Protein AF-A0A1V5IAI3-F1 (afdb_monomer_lite)

Structure (mmCIF, N/CA/C/O backbone):
data_AF-A0A1V5IAI3-F1
#
_entry.id   AF-A0A1V5IAI3-F1
#
loop_
_atom_site.group_PDB
_atom_site.id
_atom_site.type_symbol
_atom_site.label_atom_id
_atom_site.label_alt_id
_atom_site.label_comp_id
_atom_site.label_asym_id
_atom_site.label_entity_id
_atom_site.label_seq_id
_atom_site.pdbx_PDB_ins_code
_atom_site.Cartn_x
_atom_site.Cartn_y
_atom_site.Cartn_z
_atom_site.occupancy
_atom_site.B_iso_or_equiv
_atom_site.auth_seq_id
_atom_site.auth_c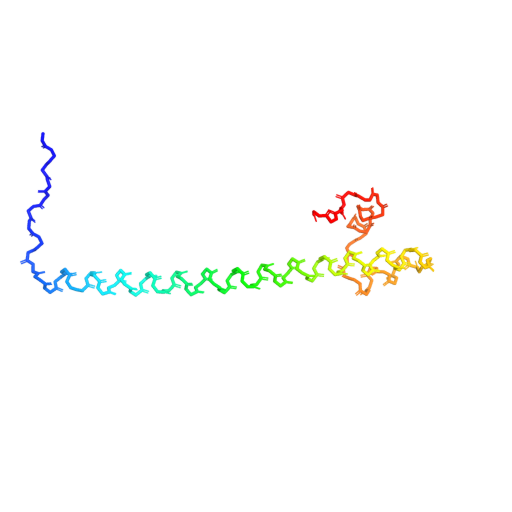omp_id
_atom_site.auth_asym_id
_atom_site.auth_atom_id
_atom_site.pdbx_PDB_model_num
ATOM 1 N N . MET A 1 1 ? 9.674 19.990 -49.135 1.00 38.25 1 MET A N 1
ATOM 2 C CA . MET A 1 1 ? 10.141 18.593 -49.081 1.00 38.25 1 MET A CA 1
ATOM 3 C C . MET A 1 1 ? 11.146 18.506 -47.956 1.00 38.25 1 MET A C 1
ATOM 5 O O . MET A 1 1 ? 12.175 19.164 -48.052 1.00 38.25 1 MET A O 1
ATOM 9 N N . ASP A 1 2 ? 10.820 17.768 -46.899 1.00 45.28 2 ASP A N 1
ATOM 10 C CA . ASP A 1 2 ? 11.758 17.471 -45.820 1.00 45.28 2 ASP A CA 1
ATOM 11 C C . ASP A 1 2 ? 12.922 16.656 -46.380 1.00 45.28 2 ASP A C 1
ATOM 13 O O . ASP A 1 2 ? 12.740 15.576 -46.949 1.00 45.28 2 ASP A O 1
ATOM 17 N N . VAL A 1 3 ? 14.119 17.228 -46.284 1.00 49.31 3 VAL A N 1
ATOM 18 C CA . VAL A 1 3 ? 15.364 16.562 -46.648 1.00 49.31 3 VAL A CA 1
ATOM 19 C C . VAL A 1 3 ? 15.638 15.556 -45.540 1.00 49.31 3 VAL A C 1
ATOM 21 O O . VAL A 1 3 ? 16.239 15.887 -44.523 1.00 49.31 3 VAL A O 1
ATOM 24 N N . PHE A 1 4 ? 15.139 14.334 -45.714 1.00 48.41 4 PHE A N 1
ATOM 25 C CA . PHE A 1 4 ? 15.645 13.193 -44.964 1.00 48.41 4 PHE A CA 1
ATOM 26 C C . PHE A 1 4 ? 17.156 13.123 -45.228 1.00 48.41 4 PHE A C 1
ATOM 28 O O . PHE A 1 4 ? 17.538 12.983 -46.395 1.00 48.41 4 PHE A O 1
ATOM 35 N N . PRO A 1 5 ? 18.016 13.288 -44.204 1.00 55.31 5 PRO A N 1
ATOM 36 C CA . PRO A 1 5 ? 19.450 13.257 -44.415 1.00 55.31 5 PRO A CA 1
ATOM 37 C C . PRO A 1 5 ? 19.860 11.902 -44.987 1.00 55.31 5 PRO A C 1
ATOM 39 O O . PRO A 1 5 ? 19.328 10.849 -44.626 1.00 55.31 5 PRO A O 1
ATOM 42 N N . GLU A 1 6 ? 20.763 11.994 -45.956 1.00 57.44 6 GLU A N 1
ATOM 43 C CA . GLU A 1 6 ? 21.251 10.912 -46.791 1.00 57.44 6 GLU A CA 1
ATOM 44 C C . GLU A 1 6 ? 21.702 9.700 -45.972 1.00 57.44 6 GLU A C 1
ATOM 46 O O . GLU A 1 6 ? 22.343 9.840 -44.937 1.00 57.44 6 GLU A O 1
ATOM 51 N N . LYS A 1 7 ? 21.345 8.519 -46.498 1.00 56.56 7 LYS A N 1
ATOM 52 C CA . LYS A 1 7 ? 21.968 7.199 -46.323 1.00 56.56 7 LYS A CA 1
ATOM 53 C C . LYS A 1 7 ? 22.816 7.053 -45.057 1.00 56.56 7 LYS A C 1
ATOM 55 O O . LYS A 1 7 ? 23.935 7.549 -45.012 1.00 56.56 7 LYS A O 1
ATOM 60 N N . PHE A 1 8 ? 22.333 6.256 -44.102 1.00 54.22 8 PHE A N 1
ATOM 61 C CA . PHE A 1 8 ? 23.182 5.695 -43.051 1.00 54.22 8 PHE A CA 1
ATOM 62 C C . PHE A 1 8 ? 24.472 5.154 -43.685 1.00 54.22 8 PHE A C 1
ATOM 64 O O . PHE A 1 8 ? 24.430 4.193 -44.456 1.00 54.22 8 PHE A O 1
ATOM 71 N N . SER A 1 9 ? 25.574 5.866 -43.447 1.00 60.84 9 SER A N 1
ATOM 72 C CA . SER A 1 9 ? 26.791 5.790 -44.259 1.00 60.84 9 SER A CA 1
ATOM 73 C C . SER A 1 9 ? 27.488 4.441 -44.120 1.00 60.84 9 SER A C 1
ATOM 75 O O . SER A 1 9 ? 28.092 3.971 -45.077 1.00 60.84 9 SER A O 1
ATOM 77 N N . ASP A 1 10 ? 27.322 3.772 -42.978 1.00 68.44 10 ASP A N 1
ATOM 78 C CA . ASP A 1 10 ? 27.962 2.498 -42.692 1.00 68.44 10 ASP A CA 1
ATOM 79 C C . ASP A 1 10 ? 26.954 1.498 -42.125 1.00 68.44 10 ASP A C 1
ATOM 81 O O . ASP A 1 10 ? 26.321 1.718 -41.090 1.00 68.44 10 ASP A O 1
ATOM 85 N N . ARG A 1 11 ? 26.822 0.346 -42.792 1.00 74.69 11 ARG A N 1
ATOM 86 C CA . ARG A 1 11 ? 25.974 -0.774 -42.345 1.00 74.69 11 ARG A CA 1
ATOM 87 C C . ARG A 1 11 ? 26.284 -1.183 -40.899 1.00 74.69 11 ARG A C 1
ATOM 89 O O . ARG A 1 11 ? 25.379 -1.535 -40.154 1.00 74.69 11 ARG A O 1
ATOM 96 N N . GLU A 1 12 ? 27.545 -1.057 -40.491 1.00 77.25 12 GLU A N 1
ATOM 97 C CA . GLU A 1 12 ? 27.999 -1.321 -39.125 1.00 77.25 12 GLU A CA 1
ATOM 98 C C . GLU A 1 12 ? 27.471 -0.310 -38.093 1.00 77.25 12 GLU A C 1
ATOM 100 O O . GLU A 1 12 ? 27.272 -0.660 -36.932 1.00 77.25 12 GLU A O 1
ATOM 105 N N . GLU A 1 13 ? 27.238 0.951 -38.465 1.00 79.50 13 GLU A N 1
ATOM 106 C CA . GLU A 1 13 ? 26.612 1.937 -37.571 1.00 79.50 13 GLU A CA 1
ATOM 107 C C . GLU A 1 13 ? 25.125 1.648 -37.375 1.00 79.50 13 GLU A C 1
ATOM 109 O O . GLU A 1 13 ? 24.633 1.704 -36.246 1.00 79.50 13 GLU A O 1
ATOM 114 N N . VAL A 1 14 ? 24.432 1.255 -38.447 1.00 82.31 14 VAL A N 1
ATOM 115 C CA . VAL A 1 14 ? 23.027 0.828 -38.381 1.00 82.31 14 VAL A CA 1
ATOM 116 C C . VAL A 1 14 ? 22.880 -0.419 -37.517 1.00 82.31 14 VAL A C 1
ATOM 118 O O . VAL A 1 14 ? 22.033 -0.436 -36.627 1.00 82.31 14 VAL A O 1
ATOM 121 N N . ASP A 1 15 ? 23.726 -1.430 -37.721 1.00 87.69 15 ASP A N 1
ATOM 122 C CA . ASP A 1 15 ? 23.682 -2.678 -36.950 1.00 87.69 15 ASP A CA 1
ATOM 123 C C . ASP A 1 15 ? 24.004 -2.440 -35.464 1.00 87.69 15 ASP A C 1
ATOM 125 O O . ASP A 1 15 ? 23.352 -3.010 -34.581 1.00 87.69 15 ASP A O 1
ATOM 129 N N . ARG A 1 16 ? 24.957 -1.546 -35.156 1.00 86.44 16 ARG A N 1
ATOM 130 C CA . ARG A 1 16 ? 25.256 -1.135 -33.772 1.00 86.44 16 ARG A CA 1
ATOM 131 C C . ARG A 1 16 ? 24.076 -0.424 -33.123 1.00 86.44 16 ARG A C 1
ATOM 133 O O . ARG A 1 16 ? 23.733 -0.737 -31.982 1.00 86.44 16 ARG A O 1
ATOM 140 N N . MET A 1 17 ? 23.439 0.499 -33.840 1.00 88.94 17 MET A N 1
ATOM 141 C CA . MET A 1 17 ? 22.275 1.215 -33.326 1.00 88.94 17 MET A CA 1
ATOM 142 C C . MET A 1 17 ? 21.073 0.282 -33.142 1.00 88.94 17 MET A C 1
ATOM 144 O O . MET A 1 17 ? 20.407 0.349 -32.111 1.00 88.94 17 MET A O 1
ATOM 148 N N . LEU A 1 18 ? 20.835 -0.637 -34.079 1.00 90.56 18 LEU A N 1
ATOM 149 C CA . LEU A 1 18 ? 19.775 -1.637 -33.968 1.00 90.56 18 LEU A CA 1
ATOM 150 C C . LEU A 1 18 ? 19.993 -2.539 -32.749 1.00 90.56 18 LEU A C 1
ATOM 152 O O . LEU A 1 18 ? 19.083 -2.711 -31.944 1.00 90.56 18 LEU A O 1
ATOM 156 N N . THR A 1 19 ? 21.218 -3.032 -32.556 1.00 91.56 19 THR A N 1
ATOM 157 C CA . THR A 1 19 ? 21.587 -3.845 -31.385 1.00 91.56 19 THR A CA 1
ATOM 158 C C . THR A 1 19 ? 21.358 -3.088 -30.075 1.00 91.56 19 THR A C 1
ATOM 160 O O . THR A 1 19 ? 20.858 -3.654 -29.099 1.00 91.56 19 THR A O 1
ATOM 163 N N . TYR A 1 20 ? 21.709 -1.800 -30.039 1.00 92.25 20 TYR A N 1
ATOM 164 C CA . TYR A 1 20 ? 21.465 -0.952 -28.875 1.00 92.25 20 TYR A CA 1
ATOM 165 C C . TYR A 1 20 ? 19.964 -0.810 -28.589 1.00 92.25 20 TYR A C 1
ATOM 167 O O . TYR A 1 20 ? 19.535 -1.055 -27.464 1.00 92.25 20 TYR A O 1
ATOM 175 N N . ILE A 1 21 ? 19.152 -0.515 -29.608 1.00 93.25 21 ILE A N 1
ATOM 176 C CA . ILE A 1 21 ? 17.694 -0.394 -29.474 1.00 93.25 21 ILE A CA 1
ATOM 177 C C . ILE A 1 21 ? 17.070 -1.717 -29.008 1.00 93.25 21 ILE A C 1
ATOM 179 O O . ILE A 1 21 ? 16.244 -1.723 -28.098 1.00 93.25 21 ILE A O 1
ATOM 183 N N . GLU A 1 22 ? 17.482 -2.854 -29.571 1.00 93.31 22 GLU A N 1
ATOM 184 C CA . GLU A 1 22 ? 17.003 -4.172 -29.141 1.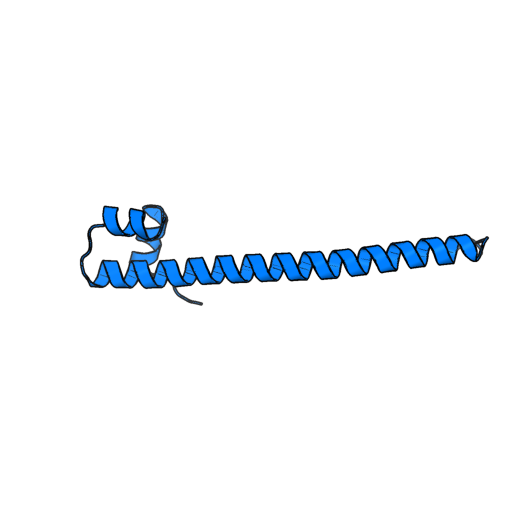00 93.31 22 GLU A CA 1
ATOM 185 C C . GLU A 1 22 ? 17.326 -4.455 -27.670 1.00 93.31 22 GLU A C 1
ATOM 187 O O . GLU A 1 22 ? 16.491 -5.002 -26.940 1.00 93.31 22 GLU A O 1
ATOM 192 N N . LYS A 1 23 ? 18.526 -4.070 -27.221 1.00 92.94 23 LYS A N 1
ATOM 193 C CA . LYS A 1 23 ? 18.937 -4.192 -25.821 1.00 92.94 23 LYS A CA 1
ATOM 194 C C . LYS A 1 23 ? 18.081 -3.311 -24.912 1.00 92.94 23 LYS A C 1
ATOM 196 O O . LYS A 1 23 ? 17.599 -3.805 -23.893 1.00 92.94 23 LYS A O 1
ATOM 201 N N . GLU A 1 24 ? 17.847 -2.056 -25.290 1.00 94.06 24 GLU A N 1
ATOM 202 C CA . GLU A 1 24 ? 17.009 -1.130 -24.520 1.00 94.06 24 GLU A CA 1
ATOM 203 C C . GLU A 1 24 ? 15.556 -1.616 -24.435 1.00 94.06 24 GLU A C 1
ATOM 205 O O . GLU A 1 24 ? 14.980 -1.638 -23.351 1.00 94.06 24 GLU A O 1
ATOM 210 N N . ILE A 1 25 ? 14.979 -2.122 -25.532 1.00 94.00 25 ILE A N 1
ATOM 211 C CA . ILE A 1 25 ? 13.623 -2.699 -25.530 1.00 94.00 25 ILE A CA 1
ATOM 212 C C . ILE A 1 25 ? 13.533 -3.902 -24.586 1.00 94.00 25 ILE A C 1
ATOM 214 O O . ILE A 1 25 ? 12.540 -4.060 -23.874 1.00 94.00 25 ILE A O 1
ATOM 218 N N . ARG A 1 26 ? 14.546 -4.779 -24.574 1.00 92.69 26 ARG A N 1
ATOM 219 C CA . ARG A 1 26 ? 14.580 -5.916 -23.639 1.00 92.69 26 ARG A CA 1
ATOM 220 C C . ARG A 1 26 ? 14.667 -5.446 -22.191 1.00 92.69 26 ARG A C 1
ATOM 222 O O . ARG A 1 26 ? 13.977 -6.021 -21.349 1.00 92.69 26 ARG A O 1
ATOM 229 N N . ARG A 1 27 ? 15.472 -4.415 -21.913 1.00 92.38 27 ARG A N 1
ATOM 230 C CA . ARG A 1 27 ? 15.587 -3.827 -20.574 1.00 92.38 27 ARG A CA 1
ATOM 231 C C . ARG A 1 27 ? 14.242 -3.273 -20.107 1.00 92.38 27 ARG A C 1
ATOM 233 O O . ARG A 1 27 ? 13.725 -3.764 -19.113 1.00 92.38 27 ARG A O 1
ATOM 240 N N . LEU A 1 28 ? 13.617 -2.401 -20.899 1.00 89.44 28 LEU A N 1
ATOM 241 C CA . LEU A 1 28 ? 12.314 -1.800 -20.585 1.00 89.44 28 LEU A CA 1
ATOM 242 C C . LEU A 1 28 ? 11.211 -2.847 -20.367 1.00 89.44 28 LEU A C 1
ATOM 244 O O . LEU A 1 28 ? 10.393 -2.721 -19.463 1.00 89.44 28 LEU A O 1
ATOM 248 N N . LYS A 1 29 ? 11.194 -3.927 -21.161 1.00 90.06 29 LYS A N 1
ATOM 249 C CA . LYS A 1 29 ? 10.251 -5.042 -20.951 1.00 90.06 29 LYS A CA 1
ATOM 250 C C . LYS A 1 29 ? 10.482 -5.787 -19.639 1.00 90.06 29 LYS A C 1
ATOM 252 O O . LYS A 1 29 ? 9.541 -6.367 -19.103 1.00 90.06 29 LYS A O 1
ATOM 257 N N . THR A 1 30 ? 11.728 -5.850 -19.183 1.00 89.62 30 THR A N 1
ATOM 258 C CA . THR A 1 30 ? 12.094 -6.526 -17.936 1.00 89.62 30 THR A CA 1
ATOM 259 C C . THR A 1 30 ? 11.718 -5.645 -16.753 1.00 89.62 30 THR A C 1
ATOM 261 O O . THR A 1 30 ? 10.975 -6.110 -15.896 1.00 89.62 30 THR A O 1
ATOM 264 N N . GLU A 1 31 ? 12.118 -4.372 -16.793 1.00 88.25 31 GLU A N 1
ATOM 265 C CA . GLU A 1 31 ? 11.777 -3.340 -15.805 1.00 88.25 31 GLU A CA 1
ATOM 266 C C . GLU A 1 31 ? 10.256 -3.248 -15.621 1.00 88.25 31 GLU A C 1
ATOM 268 O O . GLU A 1 31 ? 9.760 -3.524 -14.534 1.00 88.25 31 GLU A O 1
ATOM 273 N N . GLY A 1 32 ? 9.481 -3.055 -16.696 1.00 85.44 32 GLY A N 1
ATOM 274 C CA . GLY A 1 32 ? 8.019 -2.960 -16.584 1.00 85.44 32 GLY A CA 1
ATOM 275 C C . GLY A 1 32 ? 7.336 -4.239 -16.073 1.00 85.44 32 GLY A C 1
ATOM 276 O O . GLY A 1 32 ? 6.252 -4.194 -15.496 1.00 85.44 32 GLY A O 1
ATOM 277 N N . ARG A 1 33 ? 7.958 -5.414 -16.250 1.00 86.81 33 ARG A N 1
ATOM 278 C CA . ARG A 1 33 ? 7.450 -6.679 -15.690 1.00 86.81 33 ARG A CA 1
ATOM 279 C C . ARG A 1 33 ? 7.807 -6.835 -14.208 1.00 86.81 33 ARG A C 1
ATOM 281 O O . ARG A 1 33 ? 7.133 -7.590 -13.504 1.00 86.81 33 ARG A O 1
ATOM 288 N N . GLU A 1 34 ? 8.899 -6.238 -13.755 1.00 86.50 34 GLU A N 1
ATOM 289 C CA . GLU A 1 34 ? 9.285 -6.211 -12.344 1.00 86.50 34 GLU A CA 1
ATOM 290 C C . GLU A 1 34 ? 8.435 -5.195 -11.585 1.00 86.50 34 GLU A C 1
ATOM 292 O O . GLU A 1 34 ? 7.767 -5.605 -10.637 1.00 86.50 34 GLU A O 1
ATOM 297 N N . GLU A 1 35 ? 8.332 -3.965 -12.092 1.00 83.81 35 GLU A N 1
ATOM 298 C CA . GLU A 1 35 ? 7.470 -2.903 -11.553 1.00 83.81 35 GLU A CA 1
ATOM 299 C C . GLU A 1 35 ? 6.022 -3.385 -11.419 1.00 83.81 35 GLU A C 1
ATOM 301 O O . GLU A 1 35 ? 5.477 -3.416 -10.321 1.00 83.81 35 GLU A O 1
ATOM 306 N N . GLY A 1 36 ? 5.422 -3.924 -12.489 1.00 85.75 36 GLY A N 1
ATOM 307 C CA . GLY A 1 36 ? 4.041 -4.416 -12.423 1.00 85.75 36 GLY A CA 1
ATOM 308 C C . GLY A 1 36 ? 3.828 -5.590 -11.453 1.00 85.75 36 GLY A C 1
ATOM 309 O O . GLY A 1 36 ? 2.716 -5.816 -10.974 1.00 85.75 36 GLY A O 1
ATOM 310 N N . ARG A 1 37 ? 4.875 -6.366 -11.134 1.00 85.06 37 ARG A N 1
ATOM 311 C CA . ARG A 1 37 ? 4.790 -7.399 -10.085 1.00 85.06 37 ARG A CA 1
ATOM 312 C C . ARG A 1 37 ? 4.925 -6.820 -8.687 1.00 85.06 37 ARG A C 1
ATOM 314 O O . ARG A 1 37 ? 4.364 -7.402 -7.764 1.00 85.06 37 ARG A O 1
ATOM 321 N N . GLU A 1 38 ? 5.728 -5.781 -8.515 1.00 88.75 38 GLU A N 1
ATOM 322 C CA . GLU A 1 38 ? 5.886 -5.080 -7.246 1.00 88.75 38 GLU A CA 1
ATOM 323 C C . GLU A 1 38 ? 4.602 -4.328 -6.900 1.00 88.75 38 GLU A C 1
ATOM 325 O O . GLU A 1 38 ? 3.996 -4.648 -5.880 1.00 88.75 38 GLU A O 1
ATOM 330 N N . GLU A 1 39 ? 4.088 -3.507 -7.819 1.00 87.69 39 GLU A N 1
ATOM 331 C CA . GLU A 1 39 ? 2.803 -2.810 -7.678 1.00 87.69 39 GLU A CA 1
ATOM 332 C C . GLU A 1 39 ? 1.661 -3.784 -7.354 1.00 87.69 39 GLU A C 1
ATOM 334 O O . GLU A 1 39 ? 0.873 -3.559 -6.437 1.00 87.69 39 GLU A O 1
ATOM 339 N N . GLY A 1 40 ? 1.592 -4.925 -8.053 1.00 88.62 40 GLY A N 1
ATOM 340 C CA . GLY A 1 40 ? 0.577 -5.945 -7.786 1.00 88.62 40 GLY A CA 1
ATOM 341 C C . GLY A 1 40 ? 0.703 -6.597 -6.402 1.00 88.62 40 GLY A C 1
ATOM 342 O O . GLY A 1 40 ? -0.307 -6.959 -5.795 1.00 88.62 40 GLY A O 1
ATOM 343 N N . ARG A 1 41 ? 1.925 -6.752 -5.876 1.00 88.06 41 ARG A N 1
ATOM 344 C CA . ARG A 1 41 ? 2.140 -7.261 -4.511 1.00 88.06 41 ARG A CA 1
ATOM 345 C C . ARG A 1 41 ? 1.775 -6.219 -3.467 1.00 88.06 41 ARG A C 1
ATOM 347 O O . ARG A 1 41 ? 1.126 -6.586 -2.492 1.00 88.06 41 ARG A O 1
ATOM 354 N N . GLU A 1 42 ? 2.173 -4.967 -3.663 1.00 88.44 42 GLU A N 1
ATOM 355 C CA . GLU A 1 42 ? 1.841 -3.869 -2.754 1.00 88.44 42 GLU A CA 1
ATOM 356 C C . GLU A 1 42 ? 0.328 -3.658 -2.677 1.00 88.44 42 GLU A C 1
ATOM 358 O O . GLU A 1 42 ? -0.231 -3.653 -1.581 1.00 88.44 42 GLU A O 1
ATOM 363 N N . ALA A 1 43 ? -0.355 -3.608 -3.826 1.00 87.88 43 ALA A N 1
ATOM 364 C CA . ALA A 1 43 ? -1.812 -3.515 -3.886 1.00 87.88 43 ALA A CA 1
ATOM 365 C C . ALA A 1 43 ? -2.486 -4.689 -3.157 1.00 87.88 43 ALA A C 1
ATOM 367 O O . ALA A 1 43 ? -3.360 -4.479 -2.317 1.00 87.88 43 ALA A O 1
ATOM 368 N N . GLY A 1 44 ? -2.031 -5.924 -3.398 1.00 90.06 44 GLY A N 1
ATOM 369 C CA . GLY A 1 44 ? -2.576 -7.104 -2.723 1.00 90.06 44 GLY A CA 1
ATOM 370 C C . GLY A 1 44 ? -2.335 -7.115 -1.207 1.00 90.06 44 GLY A C 1
ATOM 371 O O . GLY A 1 44 ? -3.213 -7.518 -0.443 1.00 90.06 44 GLY A O 1
ATOM 372 N N . GLN A 1 45 ? -1.166 -6.660 -0.748 1.00 90.75 45 GLN A N 1
ATOM 373 C CA . GLN A 1 45 ? -0.875 -6.516 0.683 1.00 90.75 45 GLN A CA 1
ATOM 374 C C . GLN A 1 45 ? -1.748 -5.439 1.325 1.00 90.75 45 GLN A C 1
ATOM 376 O O . GLN A 1 45 ? -2.270 -5.654 2.419 1.00 90.75 45 GLN A O 1
ATOM 381 N N . PHE A 1 46 ? -1.952 -4.317 0.636 1.00 91.00 46 PHE A N 1
ATOM 382 C CA . PHE A 1 46 ? -2.800 -3.231 1.107 1.00 91.00 46 PHE A CA 1
ATOM 383 C C . PHE A 1 46 ? -4.271 -3.662 1.215 1.00 91.00 46 PHE A C 1
ATOM 385 O O . PHE A 1 46 ? -4.894 -3.476 2.261 1.00 91.00 46 PHE A O 1
ATOM 392 N N . GLU A 1 47 ? -4.812 -4.332 0.191 1.00 92.31 47 GLU A N 1
ATOM 393 C CA . GLU A 1 47 ? -6.170 -4.895 0.212 1.00 92.31 47 GLU A CA 1
ATOM 394 C C . GLU A 1 47 ? -6.363 -5.922 1.336 1.00 92.31 47 GLU A C 1
ATOM 396 O O . GLU A 1 47 ? -7.378 -5.900 2.041 1.00 92.31 47 GLU A O 1
ATOM 401 N N . MET A 1 48 ? -5.379 -6.805 1.542 1.00 92.81 48 MET A N 1
ATOM 402 C CA . MET A 1 48 ? -5.388 -7.751 2.659 1.00 92.81 48 MET A CA 1
ATOM 403 C C . MET A 1 48 ? -5.364 -7.018 4.006 1.00 92.81 48 MET A C 1
ATOM 405 O O . MET A 1 48 ? -6.124 -7.369 4.907 1.00 92.81 48 MET A O 1
ATOM 409 N N . GLY A 1 49 ? -4.542 -5.973 4.134 1.00 95.00 49 GLY A N 1
ATOM 410 C CA . GLY A 1 49 ? -4.486 -5.122 5.320 1.00 95.00 49 GLY A CA 1
ATOM 411 C C . GLY A 1 49 ? -5.845 -4.510 5.656 1.00 95.00 49 GLY A C 1
ATOM 412 O O . GLY A 1 49 ? -6.276 -4.582 6.807 1.00 95.00 49 GLY A O 1
ATOM 413 N N . ILE A 1 50 ? -6.569 -3.992 4.654 1.00 95.12 50 ILE A N 1
ATOM 414 C CA . ILE A 1 50 ? -7.930 -3.458 4.832 1.00 95.12 50 ILE A CA 1
ATOM 415 C C . ILE A 1 50 ? -8.874 -4.552 5.344 1.00 95.12 50 ILE A C 1
ATOM 417 O O . ILE A 1 50 ? -9.628 -4.321 6.289 1.00 95.12 50 ILE A O 1
ATOM 421 N N . ALA A 1 51 ? -8.834 -5.751 4.754 1.00 94.62 51 ALA A N 1
ATOM 422 C CA . ALA A 1 51 ? -9.690 -6.859 5.174 1.00 94.62 51 ALA A CA 1
ATOM 423 C C . ALA A 1 51 ? -9.432 -7.277 6.633 1.00 94.62 51 ALA A C 1
ATOM 425 O O . ALA A 1 51 ? -10.381 -7.511 7.382 1.00 94.62 51 ALA A O 1
ATOM 426 N N . VAL A 1 52 ? -8.163 -7.324 7.048 1.00 96.19 52 VAL A N 1
ATOM 427 C CA . VAL A 1 52 ? -7.776 -7.615 8.435 1.00 96.19 52 VAL A CA 1
ATOM 428 C C . VA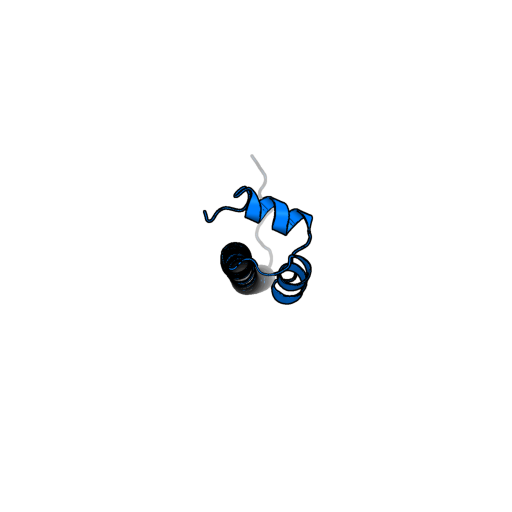L A 1 52 ? -8.242 -6.506 9.379 1.00 96.19 52 VAL A C 1
ATOM 430 O O . VAL A 1 52 ? -8.859 -6.811 10.397 1.00 96.19 52 VAL A O 1
ATOM 433 N N . ALA A 1 53 ? -8.016 -5.232 9.036 1.00 96.56 53 ALA A N 1
ATOM 434 C CA . ALA A 1 53 ? -8.458 -4.098 9.849 1.00 96.56 53 ALA A CA 1
ATOM 435 C C . ALA A 1 53 ? -9.977 -4.117 10.076 1.00 96.56 53 ALA A C 1
ATOM 437 O O . ALA A 1 53 ? -10.430 -3.966 11.209 1.00 96.56 53 ALA A O 1
ATOM 438 N N . LEU A 1 54 ? -10.762 -4.368 9.022 1.00 95.94 54 LEU A N 1
ATOM 439 C CA . LEU A 1 54 ? -12.219 -4.494 9.116 1.00 95.94 54 LEU A CA 1
ATOM 440 C C . LEU A 1 54 ? -12.634 -5.640 10.042 1.00 95.94 54 LEU A C 1
ATOM 442 O O . LEU A 1 54 ? -13.453 -5.430 10.932 1.00 95.94 54 LEU A O 1
ATOM 446 N N . ALA A 1 55 ? -12.028 -6.821 9.899 1.00 96.44 55 ALA A N 1
ATOM 447 C CA . ALA A 1 55 ? -12.327 -7.958 10.766 1.00 96.44 55 ALA A CA 1
ATOM 448 C C . ALA A 1 55 ? -11.978 -7.676 12.239 1.00 96.44 55 ALA A C 1
ATOM 450 O O . ALA A 1 55 ? -12.692 -8.100 13.146 1.00 96.44 55 ALA A O 1
ATOM 451 N N . MET A 1 56 ? -10.888 -6.956 12.509 1.00 97.31 56 MET A N 1
ATOM 452 C CA . MET A 1 56 ? -10.520 -6.568 13.872 1.00 97.31 56 MET A CA 1
ATOM 453 C C . MET A 1 56 ? -11.491 -5.532 14.457 1.00 97.31 56 MET A C 1
ATOM 455 O O . MET A 1 56 ? -11.899 -5.677 15.609 1.00 97.31 56 MET A O 1
ATOM 459 N N . LEU A 1 57 ? -11.917 -4.542 13.661 1.00 95.88 57 LEU A N 1
ATOM 460 C CA . LEU A 1 57 ? -12.952 -3.577 14.051 1.00 95.88 57 LEU A CA 1
ATOM 461 C C . LEU A 1 57 ? -14.279 -4.278 14.379 1.00 95.88 57 LEU A C 1
ATOM 463 O O . LEU A 1 57 ? -14.891 -3.981 15.403 1.00 95.88 57 LEU A O 1
ATOM 467 N N . GLU A 1 58 ? -14.706 -5.230 13.545 1.00 96.00 58 GLU A N 1
ATOM 468 C CA . GLU A 1 58 ? -15.922 -6.027 13.766 1.00 96.00 58 GLU A CA 1
ATOM 469 C C . GLU A 1 58 ? -15.857 -6.849 15.060 1.00 96.00 58 GLU A C 1
ATOM 471 O O . GLU A 1 58 ? -16.865 -7.002 15.749 1.00 96.00 58 GLU A O 1
ATOM 476 N N . ASN A 1 59 ? -14.666 -7.328 15.426 1.00 97.44 59 ASN A N 1
ATOM 477 C CA . ASN A 1 59 ? -14.429 -8.053 16.674 1.00 97.44 59 ASN A CA 1
ATOM 478 C C . ASN A 1 59 ? -14.235 -7.138 17.899 1.00 97.44 59 ASN A C 1
ATOM 480 O O . ASN A 1 59 ? -14.015 -7.639 19.001 1.00 97.44 59 ASN A O 1
ATOM 484 N N . GLY A 1 60 ? -14.316 -5.813 17.733 1.00 96.62 60 GLY A N 1
ATOM 485 C CA . GLY A 1 60 ? -14.140 -4.851 18.822 1.00 96.62 60 GLY A CA 1
ATOM 486 C C . GLY A 1 60 ? -12.713 -4.796 19.371 1.00 96.62 60 GLY A C 1
ATOM 487 O O . GLY A 1 60 ? -12.519 -4.471 20.543 1.00 96.62 60 GLY A O 1
ATOM 488 N N . GLU A 1 61 ? -11.717 -5.145 18.555 1.00 98.06 61 GLU A N 1
ATOM 489 C CA . GLU A 1 61 ? -10.311 -5.054 18.946 1.00 98.06 61 GLU A CA 1
ATOM 490 C C . GLU A 1 61 ? -9.887 -3.590 19.177 1.00 98.06 61 GLU A C 1
ATOM 492 O O . GLU A 1 61 ? -10.383 -2.692 18.488 1.00 98.06 61 GLU A O 1
ATOM 497 N N . PRO A 1 62 ? -8.950 -3.324 20.109 1.00 97.62 62 PRO A N 1
ATOM 498 C CA . PRO A 1 62 ? -8.459 -1.972 20.362 1.00 97.62 62 PRO A CA 1
ATOM 499 C C . PRO A 1 62 ? -7.800 -1.348 19.131 1.00 97.62 62 PRO A C 1
ATOM 501 O O . PRO A 1 62 ? -7.060 -2.016 18.406 1.00 97.62 62 PRO A O 1
ATOM 504 N N . GLU A 1 63 ? -7.998 -0.045 18.946 1.00 96.06 63 GLU A N 1
ATOM 505 C CA . GLU A 1 63 ? -7.448 0.710 17.818 1.00 96.06 63 GLU A CA 1
ATOM 506 C C . GLU A 1 63 ? -5.919 0.607 17.751 1.00 96.06 63 GLU A C 1
ATOM 508 O O . GLU A 1 63 ? -5.365 0.305 16.697 1.00 96.06 63 GLU A O 1
ATOM 513 N N . GLU A 1 64 ? -5.230 0.712 18.887 1.00 97.56 64 GLU A N 1
ATOM 514 C CA . GLU A 1 64 ? -3.771 0.591 18.959 1.00 97.56 64 GLU A CA 1
ATOM 515 C C . GLU A 1 64 ? -3.279 -0.776 18.474 1.00 97.56 64 GLU A C 1
ATOM 517 O O . GLU A 1 64 ? -2.215 -0.883 17.861 1.00 97.56 64 GLU A O 1
ATOM 522 N N . LYS A 1 65 ? -4.063 -1.833 18.720 1.00 97.69 65 LYS A N 1
ATOM 523 C CA . LYS A 1 65 ? -3.761 -3.182 18.239 1.00 97.69 65 LYS A CA 1
ATOM 524 C C . LYS A 1 65 ? -3.926 -3.241 16.724 1.00 97.69 65 LYS A C 1
ATOM 526 O O . LYS A 1 65 ? -3.062 -3.782 16.045 1.00 97.69 65 LYS A O 1
ATOM 531 N N . ILE A 1 66 ? -4.999 -2.671 16.187 1.00 97.75 66 ILE A N 1
ATOM 532 C CA . ILE A 1 66 ? -5.242 -2.656 14.741 1.00 97.75 66 ILE A CA 1
ATOM 533 C C . ILE A 1 66 ? -4.088 -1.949 14.028 1.00 97.75 66 ILE A C 1
ATOM 535 O O . ILE A 1 66 ? -3.455 -2.553 13.167 1.00 97.75 66 ILE A O 1
ATOM 539 N N . LEU A 1 67 ? -3.741 -0.735 14.464 1.00 97.38 67 LEU A N 1
ATOM 540 C CA . LEU A 1 67 ? -2.642 0.046 13.889 1.00 97.38 67 LEU A CA 1
ATOM 541 C C . LEU A 1 67 ? -1.303 -0.706 13.955 1.00 97.38 67 LEU A C 1
ATOM 543 O O . LEU A 1 67 ? -0.563 -0.735 12.973 1.00 97.38 67 LEU A O 1
ATOM 547 N N . LEU A 1 68 ? -1.008 -1.370 15.079 1.00 97.19 68 LEU A N 1
ATOM 548 C CA . LEU A 1 68 ? 0.223 -2.148 15.250 1.00 97.19 68 LEU A CA 1
ATOM 549 C C . LEU A 1 68 ? 0.320 -3.333 14.279 1.00 97.19 68 LEU A C 1
ATOM 551 O O . LEU A 1 68 ? 1.395 -3.592 13.741 1.00 97.19 68 LEU A O 1
ATOM 555 N N . TYR A 1 69 ? -0.770 -4.080 14.090 1.00 94.56 69 TYR A N 1
ATOM 556 C CA . TYR A 1 69 ? -0.742 -5.319 13.307 1.00 94.56 69 TYR A CA 1
ATOM 557 C C . TYR A 1 69 ? -0.959 -5.100 11.808 1.00 94.56 69 TYR A C 1
ATOM 559 O O . TYR A 1 69 ? -0.477 -5.908 11.015 1.00 94.56 69 TYR A O 1
ATOM 567 N N . THR A 1 70 ? -1.657 -4.036 11.404 1.00 94.62 70 THR A N 1
ATOM 568 C CA . THR A 1 70 ? -1.873 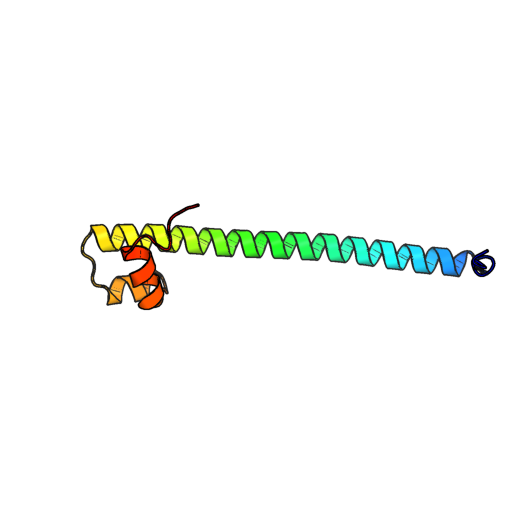-3.723 9.982 1.00 94.62 70 THR A CA 1
ATOM 569 C C . THR A 1 70 ? -0.874 -2.705 9.441 1.00 94.62 70 THR A C 1
ATOM 571 O O . THR A 1 70 ? -0.722 -2.601 8.228 1.00 94.62 70 THR A O 1
ATOM 574 N N . GLY A 1 71 ? -0.198 -1.953 10.317 1.00 95.31 71 GLY A N 1
ATOM 575 C CA . GLY A 1 71 ? 0.728 -0.887 9.930 1.00 95.31 71 GLY A CA 1
ATOM 576 C C . GLY A 1 71 ? 0.042 0.363 9.372 1.00 95.31 71 GLY A C 1
ATOM 577 O O . GLY A 1 71 ? 0.718 1.219 8.805 1.00 95.31 71 GLY A O 1
ATOM 578 N N . PHE A 1 72 ? -1.282 0.474 9.510 1.00 96.00 72 PHE A N 1
ATOM 579 C CA . PHE A 1 72 ? -2.017 1.659 9.075 1.00 96.00 72 PHE A CA 1
ATOM 580 C C . PHE A 1 72 ? -1.780 2.846 10.001 1.00 96.00 72 PHE A C 1
ATOM 582 O O . PHE A 1 72 ? -1.504 2.690 11.191 1.00 96.00 72 PHE A O 1
ATOM 589 N N . THR A 1 73 ? -1.940 4.046 9.452 1.00 96.50 73 THR A N 1
ATOM 590 C CA . THR A 1 73 ? -2.047 5.263 10.257 1.00 96.50 73 THR A CA 1
ATOM 591 C C . THR A 1 73 ? -3.462 5.409 10.834 1.00 96.50 73 THR A C 1
ATOM 593 O O . THR A 1 73 ? -4.410 4.813 10.307 1.00 96.50 73 THR A O 1
ATOM 596 N N . PRO A 1 74 ? -3.646 6.215 11.896 1.00 96.31 74 PRO A N 1
ATOM 597 C CA . PRO A 1 74 ? -4.976 6.518 12.427 1.00 96.31 74 PRO A CA 1
ATOM 598 C C . PRO A 1 74 ? -5.936 7.067 11.361 1.00 96.31 74 PRO A C 1
ATOM 600 O O . PRO A 1 74 ? -7.113 6.715 11.336 1.00 96.31 74 PRO A O 1
ATOM 603 N N . GLU A 1 75 ? -5.435 7.884 10.432 1.00 95.56 75 GLU A N 1
ATOM 604 C CA . GLU A 1 75 ? -6.223 8.453 9.335 1.00 95.56 75 GLU A CA 1
ATOM 605 C C . GLU A 1 75 ? -6.693 7.368 8.362 1.00 95.56 75 GLU A C 1
ATOM 607 O O . GLU A 1 75 ? -7.872 7.323 8.012 1.00 95.56 75 GLU A O 1
ATOM 612 N N . GLN A 1 76 ? -5.802 6.450 7.975 1.00 94.62 76 GLN A N 1
ATOM 613 C CA . GLN A 1 76 ? -6.154 5.317 7.115 1.00 94.62 76 GLN A CA 1
ATOM 614 C C . GLN A 1 76 ? -7.191 4.412 7.786 1.00 94.62 76 GLN A C 1
ATOM 616 O O . GLN A 1 76 ? -8.156 3.990 7.150 1.00 94.62 76 GLN A O 1
ATOM 621 N N . LEU A 1 77 ? -7.041 4.143 9.086 1.00 95.62 77 LEU A N 1
ATOM 622 C CA . LEU A 1 77 ? -8.021 3.358 9.830 1.00 95.62 77 LEU A CA 1
ATOM 623 C C . LEU A 1 77 ? -9.380 4.070 9.925 1.00 95.62 77 LEU A C 1
ATOM 625 O O . LEU A 1 77 ? -10.421 3.420 9.798 1.00 95.62 77 LEU A O 1
ATOM 629 N N . ALA A 1 78 ? -9.392 5.395 10.088 1.00 94.75 78 ALA A N 1
ATOM 630 C CA . ALA A 1 78 ? -10.616 6.189 10.049 1.00 94.75 78 ALA A CA 1
ATOM 631 C C . ALA A 1 78 ? -11.309 6.096 8.677 1.00 94.75 78 ALA A C 1
ATOM 633 O O . ALA A 1 78 ? -12.515 5.852 8.616 1.00 94.75 78 ALA A O 1
ATOM 634 N N . GLU A 1 79 ? -10.556 6.196 7.580 1.00 94.38 79 GLU A N 1
ATOM 635 C CA . GLU A 1 79 ? -11.084 6.033 6.221 1.00 94.38 79 GLU A CA 1
ATOM 636 C C . GLU A 1 79 ? -11.630 4.621 5.953 1.00 94.38 79 GLU A C 1
ATOM 638 O O . GLU A 1 79 ? -12.670 4.474 5.299 1.00 94.38 79 GLU A O 1
ATOM 643 N N . ILE A 1 80 ? -10.972 3.582 6.483 1.00 93.44 80 ILE A N 1
ATOM 644 C CA . ILE A 1 80 ? -11.456 2.193 6.441 1.00 93.44 80 ILE A CA 1
ATOM 645 C C . ILE A 1 80 ? -12.778 2.073 7.204 1.00 93.44 80 ILE A C 1
ATOM 647 O O . ILE A 1 80 ? -13.747 1.526 6.675 1.00 93.44 80 ILE A O 1
ATOM 651 N N . ARG A 1 81 ? -12.858 2.639 8.415 1.00 90.94 81 ARG A N 1
ATOM 652 C CA . ARG A 1 81 ? -14.068 2.616 9.253 1.00 90.94 81 ARG A CA 1
ATOM 653 C C . ARG A 1 81 ? -15.246 3.327 8.589 1.00 90.94 81 ARG A C 1
ATOM 655 O O . ARG A 1 81 ? -16.385 2.883 8.692 1.00 90.94 81 ARG A O 1
ATOM 662 N N . GLU A 1 82 ? -14.974 4.425 7.896 1.00 91.06 82 GLU A N 1
ATOM 663 C CA . GLU A 1 82 ? -15.972 5.195 7.150 1.00 91.06 82 GLU A CA 1
ATOM 664 C C . GLU A 1 82 ? -16.317 4.565 5.792 1.00 91.06 82 GLU A C 1
ATOM 666 O O . GLU A 1 82 ? -17.229 5.025 5.101 1.00 91.06 82 GLU A O 1
ATOM 671 N N . GLY A 1 83 ? -15.611 3.500 5.398 1.00 83.94 83 GLY A N 1
ATOM 672 C CA . GLY A 1 83 ? -15.796 2.828 4.120 1.00 83.94 83 GLY A CA 1
ATOM 673 C C . GLY A 1 83 ? -15.438 3.708 2.922 1.00 83.94 83 GLY A C 1
ATOM 674 O O . GLY A 1 83 ? -16.014 3.516 1.851 1.00 83.94 83 GLY A O 1
ATOM 675 N N . ARG A 1 84 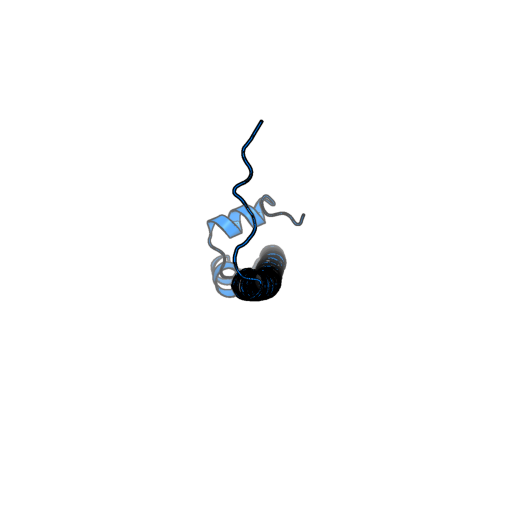? -14.532 4.676 3.102 1.00 81.62 84 ARG A N 1
ATOM 676 C CA . ARG A 1 84 ? -13.963 5.494 2.017 1.00 81.62 84 ARG A CA 1
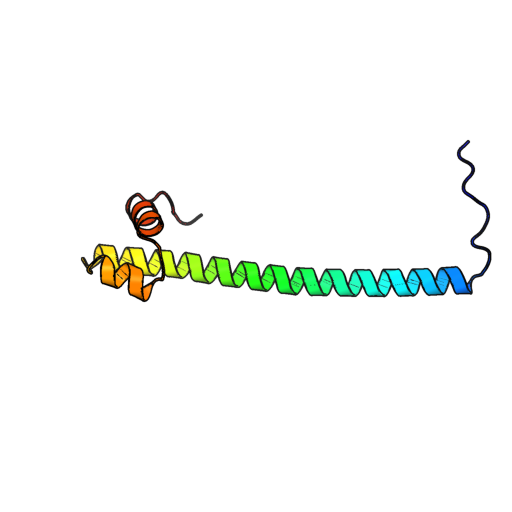ATOM 677 C C . ARG A 1 84 ? -12.832 4.760 1.294 1.00 81.62 84 ARG A C 1
ATOM 679 O O . ARG A 1 84 ? -12.669 4.940 0.094 1.00 81.62 84 ARG A O 1
ATOM 686 N N . LEU A 1 85 ? -12.151 3.855 1.995 1.00 71.00 85 LEU A N 1
ATOM 687 C CA . LEU A 1 85 ? -11.261 2.831 1.440 1.00 71.00 85 LEU A CA 1
ATOM 688 C C . LEU A 1 85 ? -12.049 1.526 1.224 1.00 71.00 85 LEU A C 1
ATOM 690 O O . LEU A 1 85 ? -11.857 0.537 1.929 1.00 71.00 85 LEU A O 1
ATOM 694 N N . ARG A 1 86 ? -13.025 1.526 0.307 1.00 59.56 86 ARG A N 1
ATOM 695 C CA . ARG A 1 86 ? -13.739 0.294 -0.081 1.00 59.56 86 ARG A CA 1
ATOM 696 C C . ARG A 1 86 ? -13.036 -0.394 -1.247 1.00 59.56 86 ARG A C 1
ATOM 698 O O . ARG A 1 86 ? -12.562 0.279 -2.155 1.00 59.56 86 ARG A O 1
ATOM 705 N N . ARG A 1 87 ? -13.048 -1.736 -1.206 1.00 52.56 87 ARG A N 1
ATOM 706 C CA . ARG A 1 87 ? -12.742 -2.638 -2.331 1.00 52.56 87 ARG A CA 1
ATOM 707 C C . ARG A 1 87 ? -13.325 -2.066 -3.629 1.00 52.56 87 ARG A C 1
ATOM 709 O O . ARG A 1 87 ? -14.537 -1.844 -3.684 1.00 52.56 87 ARG A O 1
ATOM 716 N N . GLY A 1 88 ? -12.458 -1.826 -4.612 1.00 47.16 88 GLY A N 1
ATOM 717 C CA . GLY A 1 88 ? -12.864 -1.727 -6.014 1.00 47.16 88 GLY A CA 1
ATOM 718 C C . GLY A 1 88 ? -13.409 -3.056 -6.516 1.00 47.16 88 GLY A C 1
ATOM 719 O O . GLY A 1 88 ? -13.013 -4.105 -5.954 1.00 47.16 88 GLY A O 1
#

Sequence (88 aa):
MDVFPEKFSDREEVDRMLTYIEKEIRRLKTEGREEGREEGREAGQFEMGIAVALAMLENGEPEEKILLYTGFTPEQLAEIREGRLRRG

Radius of gyration: 25.7 Å; chains: 1; bounding box: 44×27×69 Å

Foldseek 3Di:
DPPPDDDPPDPVVVVVVVVVVVVVVVVVVVVVVVVVVVVVVVVVLLVVLLVQLVVCVVVVHDPVVSCVVSVDDPVVSVCSVVCVPPDD

Secondary structure (DSSP, 8-state):
---PPP--S-HHHHHHHHHHHHHHHHHHHHHHHHHHHHHHHHHHHHHHHHHHHHHHHHTT--HHHHHHHH---HHHHHHHHTTSS---

pLDDT: mean 85.76, std 14.75, range [38.25, 98.06]